Protein AF-V5G8M2-F1 (afdb_monomer_lite)

Structure (mmCIF, N/CA/C/O backbone):
data_AF-V5G8M2-F1
#
_entry.id   AF-V5G8M2-F1
#
loop_
_atom_site.group_PDB
_atom_site.id
_atom_site.type_symbol
_atom_site.label_atom_id
_atom_site.label_alt_id
_atom_site.label_comp_id
_atom_site.label_asym_id
_atom_site.label_entity_id
_atom_site.label_seq_id
_atom_site.pdbx_PDB_ins_code
_atom_site.Cartn_x
_atom_site.Cartn_y
_atom_site.Cartn_z
_atom_site.occupancy
_atom_site.B_iso_or_equiv
_atom_site.auth_seq_id
_atom_site.auth_comp_id
_atom_site.auth_asym_id
_atom_site.auth_atom_id
_atom_site.pdbx_PDB_model_num
ATOM 1 N N . PRO A 1 1 ? 54.383 -50.844 -10.927 1.00 52.34 1 PRO A N 1
ATOM 2 C CA . PRO A 1 1 ? 54.797 -49.960 -9.815 1.00 52.34 1 PRO A CA 1
ATOM 3 C C . PRO A 1 1 ? 53.653 -49.001 -9.488 1.00 52.34 1 PRO A C 1
ATOM 5 O O . PRO A 1 1 ? 53.337 -48.142 -10.302 1.00 52.34 1 PRO A O 1
ATOM 8 N N . GLU A 1 2 ? 53.017 -49.212 -8.341 1.00 45.38 2 GLU A N 1
ATOM 9 C CA . GLU A 1 2 ? 52.331 -48.160 -7.569 1.00 45.38 2 GLU A CA 1
ATOM 10 C C . GLU A 1 2 ? 53.407 -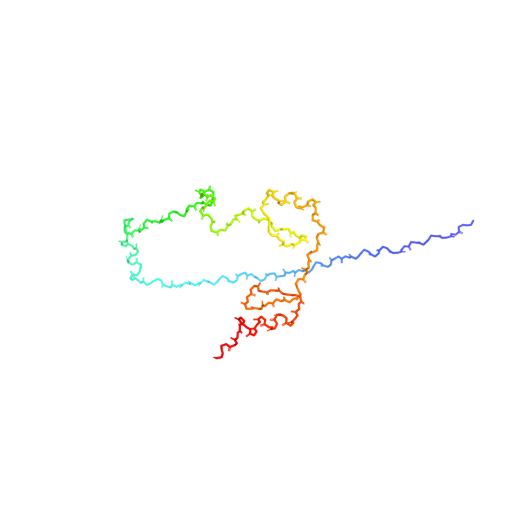47.254 -6.906 1.00 45.38 2 GLU A C 1
ATOM 12 O O . GLU A 1 2 ? 54.592 -47.597 -7.035 1.00 45.38 2 GLU A O 1
ATOM 17 N N . PRO A 1 3 ? 53.099 -46.162 -6.166 1.00 54.62 3 PRO A N 1
ATOM 18 C CA . PRO A 1 3 ? 51.809 -45.535 -5.821 1.00 54.62 3 PRO A CA 1
ATOM 19 C C . PRO A 1 3 ? 51.693 -44.135 -6.512 1.00 54.62 3 PRO A C 1
ATOM 21 O O . PRO A 1 3 ? 52.357 -43.944 -7.525 1.00 54.62 3 PRO A O 1
ATOM 24 N N . THR A 1 4 ? 50.871 -43.131 -6.158 1.00 52.47 4 THR A N 1
ATOM 25 C CA . THR A 1 4 ? 50.074 -42.794 -4.956 1.00 52.47 4 THR A CA 1
ATOM 26 C C . THR A 1 4 ? 48.675 -42.241 -5.276 1.00 52.47 4 THR A C 1
ATOM 28 O O . THR A 1 4 ? 48.333 -41.926 -6.412 1.00 52.47 4 THR A O 1
ATOM 31 N N . SER A 1 5 ? 47.868 -42.114 -4.219 1.00 52.41 5 SER A N 1
ATOM 32 C CA . SER A 1 5 ? 46.620 -41.351 -4.140 1.00 52.41 5 SER A CA 1
ATOM 33 C C . SER A 1 5 ? 46.802 -40.114 -3.252 1.00 52.41 5 SER A C 1
ATOM 35 O O . SER A 1 5 ? 47.281 -40.276 -2.131 1.00 52.41 5 SER A O 1
ATOM 37 N N . ASP A 1 6 ? 46.307 -38.947 -3.672 1.00 52.28 6 ASP A N 1
ATOM 38 C CA . ASP A 1 6 ? 46.146 -37.768 -2.805 1.00 52.28 6 ASP A CA 1
ATOM 39 C C . ASP A 1 6 ? 44.663 -37.349 -2.721 1.00 52.28 6 ASP A C 1
ATOM 41 O O . ASP A 1 6 ? 44.083 -36.906 -3.716 1.00 52.28 6 ASP A O 1
ATOM 45 N N . PRO A 1 7 ? 44.016 -37.499 -1.550 1.00 60.19 7 PRO A N 1
ATOM 46 C CA . PRO A 1 7 ? 42.755 -36.845 -1.209 1.00 60.19 7 PRO A CA 1
ATOM 47 C C . PRO A 1 7 ? 42.992 -35.540 -0.408 1.00 60.19 7 PRO A C 1
ATOM 49 O O . PRO A 1 7 ? 44.126 -35.155 -0.156 1.00 60.19 7 PRO A O 1
ATOM 52 N N . LEU A 1 8 ? 41.897 -34.925 0.071 1.00 48.31 8 LEU A N 1
ATOM 53 C CA . LEU A 1 8 ? 41.769 -33.617 0.760 1.00 48.31 8 LEU A CA 1
ATOM 54 C C . LEU A 1 8 ? 41.641 -32.395 -0.188 1.00 48.31 8 LEU A C 1
ATOM 56 O O . LEU A 1 8 ? 42.281 -32.331 -1.225 1.00 48.31 8 LEU A O 1
ATOM 60 N N . ALA A 1 9 ? 40.812 -31.378 0.095 1.00 48.62 9 ALA A N 1
ATOM 61 C CA . ALA A 1 9 ? 39.978 -31.128 1.280 1.00 48.62 9 ALA A CA 1
ATOM 62 C C . ALA A 1 9 ? 38.568 -30.611 0.918 1.00 48.62 9 ALA A C 1
ATOM 64 O O . ALA A 1 9 ? 38.417 -29.601 0.231 1.00 48.62 9 ALA A O 1
ATOM 65 N N . ASN A 1 10 ? 37.528 -31.240 1.479 1.00 50.78 10 ASN A N 1
ATOM 66 C CA . ASN A 1 10 ? 36.171 -30.687 1.496 1.00 50.78 10 ASN A CA 1
ATOM 67 C C . ASN A 1 10 ? 36.046 -29.642 2.615 1.00 50.78 10 ASN A C 1
ATOM 69 O O . ASN A 1 10 ? 35.784 -29.992 3.766 1.00 50.78 10 ASN A O 1
ATOM 73 N N . ASN A 1 11 ? 36.181 -28.356 2.284 1.00 51.16 11 ASN A N 1
ATOM 74 C CA . ASN A 1 11 ? 35.900 -27.265 3.223 1.00 51.16 11 ASN A CA 1
ATOM 75 C C . ASN A 1 11 ? 34.386 -27.009 3.337 1.00 51.16 11 ASN A C 1
ATOM 77 O O . ASN A 1 11 ? 33.844 -26.059 2.771 1.00 51.16 11 ASN A O 1
ATOM 81 N N . ALA A 1 12 ? 33.695 -27.872 4.083 1.00 47.47 12 ALA A N 1
ATOM 82 C CA . ALA A 1 12 ? 32.302 -27.665 4.464 1.00 47.47 12 ALA A CA 1
ATOM 83 C C . ALA A 1 12 ? 32.207 -26.588 5.562 1.00 47.47 12 ALA A C 1
ATOM 85 O O . ALA A 1 12 ? 32.366 -26.874 6.747 1.00 47.47 12 ALA A O 1
ATOM 86 N N . ALA A 1 13 ? 31.943 -25.341 5.166 1.00 51.59 13 ALA A N 1
ATOM 87 C CA . ALA A 1 13 ? 31.739 -24.236 6.097 1.00 51.59 13 ALA A CA 1
ATOM 88 C C . ALA A 1 13 ? 30.479 -24.462 6.956 1.00 51.59 13 ALA A C 1
ATOM 90 O O . ALA A 1 13 ? 29.347 -24.341 6.481 1.00 51.59 13 ALA A O 1
ATOM 91 N N . THR A 1 14 ? 30.670 -24.782 8.236 1.00 52.97 14 THR A N 1
ATOM 92 C CA . THR A 1 14 ? 29.588 -24.904 9.221 1.00 52.97 14 THR A CA 1
ATOM 93 C C . THR A 1 14 ? 28.971 -23.535 9.526 1.00 52.97 14 THR A C 1
ATOM 95 O O . THR A 1 14 ? 29.700 -22.646 9.967 1.00 52.97 14 THR A O 1
ATOM 98 N N . PRO A 1 15 ? 27.648 -23.337 9.369 1.00 54.38 15 PRO A N 1
ATOM 99 C CA . PRO A 1 15 ? 27.007 -22.087 9.758 1.00 54.38 15 PRO A CA 1
ATOM 100 C C . PRO A 1 15 ? 26.904 -21.988 11.285 1.00 54.38 15 PRO A C 1
ATOM 102 O O . PRO A 1 15 ? 26.231 -22.794 11.936 1.00 54.38 15 PRO A O 1
ATOM 105 N N . GLU A 1 16 ? 27.549 -20.977 11.863 1.00 52.22 16 GLU A N 1
ATOM 106 C CA . GLU A 1 16 ? 27.495 -20.714 13.299 1.00 52.22 16 GLU A CA 1
ATOM 107 C C . GLU A 1 16 ? 26.073 -20.342 13.746 1.00 52.22 16 GLU A C 1
ATOM 109 O O . GLU A 1 16 ? 25.496 -19.332 13.332 1.00 52.22 16 GLU A O 1
ATOM 114 N N . LYS A 1 17 ? 25.496 -21.149 14.646 1.00 52.38 17 LYS A N 1
ATOM 115 C CA . LYS A 1 17 ? 24.213 -20.844 15.293 1.00 52.38 17 LYS A CA 1
ATOM 116 C C . LYS A 1 17 ? 24.393 -19.734 16.328 1.00 52.38 17 LYS A C 1
ATOM 118 O O . LYS A 1 17 ? 24.551 -20.002 17.521 1.00 52.38 17 LYS A O 1
ATOM 123 N N . THR A 1 18 ? 24.296 -18.486 15.887 1.00 49.50 18 THR A N 1
ATOM 124 C CA . THR A 1 18 ? 24.156 -17.330 16.778 1.00 49.50 18 THR A CA 1
ATOM 125 C C . THR A 1 18 ? 22.862 -17.450 17.593 1.00 49.50 18 THR A C 1
ATOM 127 O O . THR A 1 18 ? 21.754 -17.281 17.088 1.00 49.50 18 THR A O 1
ATOM 130 N N . LYS A 1 19 ? 22.989 -17.765 18.890 1.00 51.53 19 LYS A N 1
ATOM 131 C CA . LYS A 1 19 ? 21.862 -17.758 19.834 1.00 51.53 19 LYS A CA 1
ATOM 132 C C . LYS A 1 19 ? 21.383 -16.321 20.049 1.00 51.53 19 LYS A C 1
ATOM 134 O O . LYS A 1 19 ? 21.952 -15.586 20.851 1.00 51.53 19 LYS A O 1
ATOM 139 N N . THR A 1 20 ? 20.314 -15.926 19.364 1.00 43.31 20 THR A N 1
ATOM 140 C CA . THR A 1 20 ? 19.621 -14.663 19.638 1.00 43.31 20 THR A CA 1
ATOM 141 C C . THR A 1 20 ? 18.845 -14.779 20.952 1.00 43.31 20 THR A C 1
ATOM 143 O O . THR A 1 20 ? 17.703 -15.231 20.978 1.00 43.31 20 THR A O 1
ATOM 146 N N . THR A 1 21 ? 19.472 -14.396 22.065 1.00 50.47 21 THR A N 1
ATOM 147 C CA . THR A 1 21 ? 18.812 -14.329 23.377 1.00 50.47 21 THR A CA 1
ATOM 148 C C . THR A 1 21 ? 17.805 -13.179 23.386 1.00 50.47 21 THR A C 1
ATOM 150 O O . THR A 1 21 ? 18.148 -12.039 23.694 1.00 50.47 21 THR A O 1
ATOM 153 N N . THR A 1 22 ? 16.554 -13.463 23.027 1.00 58.28 22 THR A N 1
ATOM 154 C CA . THR A 1 22 ? 15.468 -12.478 23.068 1.00 58.28 22 THR A CA 1
ATOM 155 C C . THR A 1 22 ? 15.166 -12.107 24.526 1.00 58.28 22 THR A C 1
ATOM 157 O O . THR A 1 22 ? 14.806 -12.996 25.302 1.00 58.28 22 THR A O 1
ATOM 160 N N . PRO A 1 23 ? 15.283 -10.831 24.943 1.00 69.44 23 PRO A N 1
ATOM 161 C CA . PRO A 1 23 ? 14.925 -10.435 26.300 1.00 69.44 23 PRO A CA 1
ATOM 162 C C . PRO A 1 23 ? 13.417 -10.609 26.517 1.00 69.44 23 PRO A C 1
ATOM 164 O O . PRO A 1 23 ? 12.609 -10.231 25.666 1.00 69.44 23 PRO A O 1
ATOM 167 N N . ALA A 1 24 ? 13.036 -11.174 27.664 1.00 71.31 24 ALA A N 1
ATOM 168 C CA . ALA A 1 24 ? 11.636 -11.414 27.999 1.00 71.31 24 ALA A CA 1
ATOM 169 C C . ALA A 1 24 ? 10.817 -10.103 27.986 1.00 71.31 24 ALA A C 1
ATOM 171 O O . ALA A 1 24 ? 11.311 -9.064 28.446 1.00 71.31 24 ALA A O 1
ATOM 172 N N . PRO A 1 25 ? 9.565 -10.121 27.487 1.00 69.19 25 PRO A N 1
ATOM 173 C CA . PRO A 1 25 ? 8.738 -8.924 27.414 1.00 69.19 25 PRO A CA 1
ATOM 174 C C . PRO A 1 25 ? 8.429 -8.404 28.822 1.00 69.19 25 PRO A C 1
ATOM 176 O O . PRO A 1 25 ? 7.746 -9.057 29.610 1.00 69.19 25 PRO A O 1
ATOM 179 N N . LYS A 1 26 ? 8.915 -7.198 29.133 1.00 69.56 26 LYS A N 1
ATOM 180 C CA . LYS A 1 26 ? 8.615 -6.507 30.392 1.00 69.56 26 LYS A CA 1
ATOM 181 C C . LYS A 1 26 ? 7.135 -6.123 30.409 1.00 69.56 26 LYS A C 1
ATOM 183 O O . LYS A 1 26 ? 6.740 -5.136 29.793 1.00 69.56 26 LYS A O 1
ATOM 188 N N . PHE A 1 27 ? 6.319 -6.910 31.105 1.00 63.44 27 PHE A N 1
ATOM 189 C CA . PHE A 1 27 ? 4.890 -6.651 31.248 1.00 63.44 27 PHE A CA 1
ATOM 190 C C . PHE A 1 27 ? 4.679 -5.443 32.173 1.00 63.44 27 PHE A C 1
ATOM 192 O O . PHE A 1 27 ? 4.725 -5.559 33.397 1.00 63.44 27 PHE A O 1
ATOM 199 N N . ILE A 1 28 ? 4.487 -4.256 31.592 1.00 66.94 28 ILE A N 1
ATOM 200 C CA . ILE A 1 28 ? 4.206 -3.039 32.361 1.00 66.94 28 ILE A CA 1
ATOM 201 C C . ILE A 1 28 ? 2.754 -3.106 32.847 1.00 66.94 28 ILE A C 1
ATOM 203 O O . ILE A 1 28 ? 1.824 -2.697 32.148 1.00 66.94 28 ILE A O 1
ATOM 207 N N . VAL A 1 29 ? 2.556 -3.626 34.059 1.00 62.12 29 VAL A N 1
ATOM 208 C CA . VAL A 1 29 ? 1.253 -3.631 34.733 1.00 62.12 29 VAL A CA 1
ATOM 209 C C . VAL A 1 29 ? 0.921 -2.207 35.184 1.00 62.12 29 VAL A C 1
ATOM 211 O O . VAL A 1 29 ? 1.204 -1.796 36.306 1.00 62.12 29 VAL A O 1
ATOM 214 N N . LEU A 1 30 ? 0.304 -1.434 34.288 1.00 59.88 30 LEU A N 1
ATOM 215 C CA . LEU A 1 30 ? -0.290 -0.129 34.586 1.00 59.88 30 LEU A CA 1
ATOM 216 C C . LEU A 1 30 ? -1.582 -0.311 35.399 1.00 59.88 30 LEU A C 1
ATOM 218 O O . LEU A 1 30 ? -2.689 -0.105 34.896 1.00 59.88 30 LEU A O 1
ATOM 222 N N . SER A 1 31 ? -1.438 -0.681 36.673 1.00 61.94 31 SER A N 1
ATOM 223 C CA . SER A 1 31 ? -2.518 -0.783 37.661 1.00 61.94 31 SER A CA 1
ATOM 224 C C . SER A 1 31 ? -3.040 0.602 38.069 1.00 61.94 31 SER A C 1
ATOM 226 O O . SER A 1 31 ? -2.916 1.052 39.208 1.00 61.94 31 SER A O 1
ATOM 228 N N . LYS A 1 32 ? -3.664 1.308 37.117 1.00 71.88 32 LYS A N 1
ATOM 229 C CA . LYS A 1 32 ? -4.397 2.545 37.398 1.00 71.88 32 LYS A CA 1
ATOM 230 C C . LYS A 1 32 ? -5.545 2.222 38.354 1.00 71.88 32 LYS A C 1
ATOM 232 O O . LYS A 1 32 ? -6.531 1.614 37.940 1.00 71.88 32 LYS A O 1
ATOM 237 N N . LYS A 1 33 ? -5.415 2.639 39.620 1.00 74.44 33 LYS A N 1
ATOM 238 C CA . LYS A 1 33 ? -6.497 2.559 40.610 1.00 74.44 33 LYS A CA 1
ATOM 239 C C . LYS A 1 33 ? -7.745 3.227 40.026 1.00 74.44 33 LYS A C 1
ATOM 241 O O . LYS A 1 33 ? -7.708 4.392 39.633 1.00 74.44 33 LYS A O 1
ATOM 246 N N . VAL A 1 34 ? -8.831 2.467 39.923 1.00 74.69 34 VAL A N 1
ATOM 247 C CA . VAL A 1 34 ? -10.144 2.987 39.528 1.00 74.69 34 VAL A CA 1
ATOM 248 C C . VAL A 1 34 ? -10.673 3.808 40.703 1.00 74.69 34 VAL A C 1
ATOM 250 O O . VAL A 1 34 ? -10.621 3.332 41.833 1.00 74.69 34 VAL A O 1
ATOM 253 N N . SER A 1 35 ? -11.146 5.035 40.464 1.00 84.50 35 SER A N 1
ATOM 254 C CA . SER A 1 35 ? -11.728 5.854 41.534 1.00 84.50 35 SER A CA 1
ATOM 255 C C . SER A 1 35 ? -12.995 5.201 42.092 1.00 84.50 35 SER A C 1
ATOM 257 O O . SER A 1 35 ? -13.754 4.569 41.353 1.00 84.50 35 SER A O 1
ATOM 259 N N . GLU A 1 36 ? -13.248 5.373 43.389 1.00 85.88 36 GLU A N 1
ATOM 260 C CA . GLU A 1 36 ? -14.422 4.791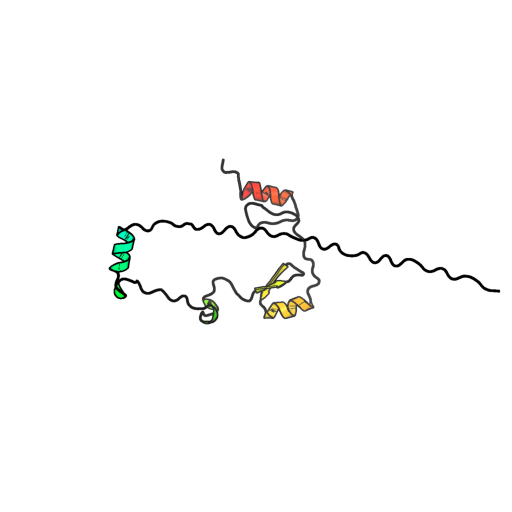 44.051 1.00 85.88 36 GLU A CA 1
ATOM 261 C C . GLU A 1 36 ? -15.734 5.244 43.405 1.00 85.88 36 GLU A C 1
ATOM 263 O O . GLU A 1 36 ? -16.637 4.439 43.212 1.00 85.88 36 GLU A O 1
ATOM 268 N N . GLU A 1 37 ? -15.820 6.509 42.990 1.00 84.50 37 GLU A N 1
ATOM 269 C CA . GLU A 1 37 ? -16.957 7.058 42.243 1.00 84.50 37 GLU A CA 1
ATOM 270 C C . GLU A 1 37 ? -17.205 6.302 40.934 1.00 84.50 37 GLU A C 1
ATOM 272 O O . GLU A 1 37 ? -18.342 5.960 40.609 1.00 84.50 37 GLU A O 1
ATOM 277 N N . ARG A 1 38 ? -16.136 5.983 40.191 1.00 83.75 38 ARG A N 1
ATOM 278 C CA . ARG A 1 38 ? -16.224 5.213 38.947 1.00 83.75 38 ARG A CA 1
ATOM 279 C C . ARG A 1 38 ? -16.614 3.759 39.212 1.00 83.75 38 ARG A C 1
ATOM 281 O O . ARG A 1 38 ? -17.315 3.177 38.389 1.00 83.75 38 ARG A O 1
ATOM 288 N N . MET A 1 39 ? -16.192 3.185 40.338 1.00 84.81 39 MET A N 1
ATOM 289 C CA . MET A 1 39 ? -16.595 1.840 40.751 1.00 84.81 39 MET A CA 1
ATOM 290 C C . MET A 1 39 ? -18.074 1.800 41.163 1.00 84.81 39 MET A C 1
ATOM 292 O O . MET A 1 39 ? -18.816 0.970 40.645 1.00 84.81 39 MET A O 1
ATOM 296 N N . LYS A 1 40 ? -18.533 2.745 41.996 1.00 89.00 40 LYS A N 1
ATOM 297 C CA . LYS A 1 40 ? -19.948 2.906 42.380 1.00 89.00 40 LYS A CA 1
ATOM 298 C C . LYS A 1 40 ? -20.840 3.079 41.147 1.00 89.00 40 LYS A C 1
ATOM 300 O O . LYS A 1 40 ? -21.817 2.355 41.003 1.00 89.00 40 LYS A O 1
ATOM 305 N N . ARG A 1 41 ? -20.447 3.956 40.215 1.00 86.12 41 ARG A N 1
ATOM 306 C CA . ARG A 1 41 ? -21.186 4.215 38.968 1.00 86.12 41 ARG A CA 1
ATOM 307 C C . ARG A 1 41 ? -21.223 3.016 38.014 1.00 86.12 41 ARG A C 1
ATOM 309 O O . ARG A 1 41 ? -22.174 2.886 37.259 1.00 86.12 41 ARG A O 1
ATOM 316 N N . PHE A 1 42 ? -20.209 2.149 38.037 1.00 85.69 42 PHE A N 1
ATOM 317 C CA . PHE A 1 42 ? -20.213 0.898 37.272 1.00 85.69 42 PHE A CA 1
ATOM 318 C C . PHE A 1 42 ? -21.132 -0.157 37.903 1.00 85.69 42 PHE A C 1
ATOM 320 O O . PHE A 1 42 ? -21.844 -0.848 37.184 1.00 85.69 42 PHE A O 1
ATOM 327 N N . LEU A 1 43 ? -21.153 -0.255 39.237 1.00 89.94 43 LEU A N 1
ATOM 328 C CA . LEU A 1 43 ? -22.041 -1.167 39.969 1.00 89.94 43 LEU A CA 1
ATOM 329 C C . LEU A 1 43 ? -23.520 -0.754 39.893 1.00 89.94 43 LEU A C 1
ATOM 331 O O . LEU A 1 43 ? -24.388 -1.611 40.022 1.00 89.94 43 LEU A O 1
ATOM 335 N N . SER A 1 44 ? -23.809 0.532 39.675 1.00 88.94 44 SER A N 1
ATOM 336 C CA . SER A 1 44 ? -25.170 1.059 39.518 1.00 88.94 44 SER A CA 1
ATOM 337 C C . SER A 1 44 ? -25.660 1.140 38.065 1.00 88.94 44 SER A C 1
ATOM 339 O O . SER A 1 44 ? -26.729 1.697 37.838 1.00 88.94 44 SER A O 1
ATOM 341 N N . MET A 1 45 ? -24.885 0.674 37.078 1.00 89.19 45 MET A N 1
ATOM 342 C CA . MET A 1 45 ? -25.301 0.690 35.670 1.00 89.19 45 MET A CA 1
ATOM 343 C C . MET A 1 45 ? -26.218 -0.490 35.345 1.00 89.19 45 MET A C 1
ATOM 345 O O . MET A 1 45 ? -25.879 -1.648 35.595 1.00 89.19 45 MET A O 1
ATOM 349 N N . THR A 1 46 ? -27.340 -0.196 34.700 1.00 89.06 46 THR A N 1
ATOM 350 C CA . THR A 1 46 ? -28.243 -1.189 34.112 1.00 89.06 46 THR A CA 1
ATOM 351 C C . THR A 1 46 ? -27.835 -1.519 32.665 1.00 89.06 46 THR A C 1
ATOM 353 O O . THR A 1 46 ? -27.056 -0.782 32.051 1.00 89.06 46 THR A O 1
ATOM 356 N N . PRO A 1 47 ? -28.358 -2.605 32.061 1.00 81.25 47 PRO A N 1
ATOM 357 C CA . PRO A 1 47 ? -28.159 -2.882 30.636 1.00 81.25 47 PRO A CA 1
ATOM 358 C C . PRO A 1 47 ? -28.692 -1.779 29.707 1.00 81.25 47 PRO A C 1
ATOM 360 O O . PRO A 1 47 ? -28.209 -1.660 28.584 1.00 81.25 47 PRO A O 1
ATOM 363 N N . GLU A 1 48 ? -29.651 -0.974 30.172 1.00 85.06 48 GLU A N 1
ATOM 364 C CA . GLU A 1 48 ? -30.265 0.133 29.427 1.00 85.06 48 GLU A CA 1
ATOM 365 C C . GLU A 1 48 ? -29.335 1.359 29.356 1.00 85.06 48 GLU A C 1
ATOM 367 O O . GLU A 1 48 ? -29.276 2.033 28.328 1.00 85.06 48 GLU A O 1
ATOM 372 N N . ASP A 1 49 ? -28.514 1.582 30.391 1.00 82.81 49 ASP A N 1
ATOM 373 C CA . ASP A 1 49 ? -27.467 2.619 30.413 1.00 82.81 49 ASP A CA 1
ATOM 374 C C . ASP A 1 49 ? -26.303 2.318 29.449 1.00 82.81 49 ASP A C 1
ATOM 376 O O . ASP A 1 49 ? -25.502 3.196 29.101 1.00 82.81 49 ASP A O 1
ATOM 380 N N . VAL A 1 50 ? -26.159 1.059 29.017 1.00 80.50 50 VAL A N 1
ATOM 381 C CA . VAL A 1 50 ? -25.127 0.650 28.061 1.00 80.50 50 VAL A CA 1
ATOM 382 C C . VAL A 1 50 ? -25.591 1.000 26.651 1.00 80.50 50 VAL A C 1
ATOM 384 O O . VAL A 1 50 ? -26.218 0.189 25.971 1.00 80.50 50 VAL A O 1
ATOM 387 N N . ALA A 1 51 ? -25.206 2.192 26.184 1.00 80.56 51 ALA A N 1
ATOM 388 C CA . ALA A 1 51 ? -25.450 2.632 24.811 1.00 80.56 51 ALA A CA 1
ATOM 389 C C . ALA A 1 51 ? -25.162 1.495 23.801 1.00 80.56 51 ALA A C 1
ATOM 391 O O . ALA A 1 51 ? -24.063 0.915 23.833 1.00 80.56 51 ALA A O 1
ATOM 392 N N . PRO A 1 52 ? -26.121 1.148 22.918 1.00 80.00 52 PRO A N 1
ATOM 393 C CA . PRO A 1 52 ? -26.024 -0.041 22.086 1.00 80.00 52 PRO A CA 1
ATOM 394 C C . PRO A 1 52 ? -24.765 0.027 21.226 1.00 80.00 52 PRO A C 1
ATOM 396 O O . PRO A 1 52 ? -24.570 0.942 20.425 1.00 80.00 52 PRO A O 1
ATOM 399 N N . LYS A 1 53 ? -23.875 -0.956 21.403 1.00 80.19 53 LYS A N 1
ATOM 400 C CA . LYS A 1 53 ? -22.629 -1.026 20.637 1.00 80.19 53 LYS A CA 1
ATOM 401 C C . LYS A 1 53 ? -22.974 -1.173 19.161 1.00 80.19 53 LYS A C 1
ATOM 403 O O . LYS A 1 53 ? -23.389 -2.252 18.738 1.00 80.19 53 LYS A O 1
ATOM 408 N N . ASN A 1 54 ? -22.729 -0.118 18.383 1.00 81.12 54 ASN A N 1
ATOM 409 C CA . ASN A 1 54 ? -22.771 -0.161 16.924 1.00 81.12 54 ASN A CA 1
ATOM 410 C C . ASN A 1 54 ? -21.926 -1.345 16.437 1.00 81.12 54 ASN A C 1
ATOM 412 O O . ASN A 1 54 ? -20.691 -1.307 16.490 1.00 81.12 54 ASN A O 1
ATOM 416 N N . LYS A 1 55 ? -22.598 -2.418 16.000 1.00 81.19 55 LYS A N 1
ATOM 417 C CA . LYS A 1 55 ? -21.940 -3.603 15.451 1.00 81.19 55 LYS A CA 1
ATOM 418 C C . LYS A 1 55 ? -21.186 -3.151 14.206 1.00 81.19 55 LYS A C 1
ATOM 420 O O . LYS A 1 55 ? -21.789 -2.698 13.236 1.00 81.19 55 LYS A O 1
ATOM 425 N N . LYS A 1 56 ? -19.856 -3.230 14.245 1.00 81.69 56 LYS A N 1
ATOM 426 C CA . LYS A 1 56 ? -19.032 -2.981 13.062 1.00 81.69 56 LYS A CA 1
ATOM 427 C C . LYS A 1 56 ? -19.370 -4.078 12.055 1.00 81.69 56 LYS A C 1
ATOM 429 O O . LYS A 1 56 ? -19.083 -5.235 12.351 1.00 81.69 56 LYS A O 1
ATOM 434 N N . LYS A 1 57 ? -19.966 -3.720 10.910 1.00 84.00 57 LYS A N 1
ATOM 435 C CA . LYS A 1 57 ? -20.142 -4.649 9.784 1.00 84.00 57 LYS A CA 1
ATOM 436 C C . LYS A 1 57 ? -18.796 -5.306 9.473 1.00 84.00 57 LYS A C 1
ATOM 438 O O . LYS A 1 57 ? -17.765 -4.619 9.441 1.00 84.00 57 LYS A O 1
ATOM 443 N N . TYR A 1 58 ? -18.787 -6.613 9.252 1.00 81.62 58 TYR A N 1
ATOM 444 C CA . TYR A 1 58 ? -17.589 -7.291 8.778 1.00 81.62 58 TYR A CA 1
ATOM 445 C C . TYR A 1 58 ? -17.302 -6.864 7.334 1.00 81.62 58 TYR A C 1
ATOM 447 O O . TYR A 1 58 ? -18.206 -6.542 6.567 1.00 81.62 58 TYR A O 1
ATOM 455 N N . LYS A 1 59 ? -16.027 -6.863 6.925 1.00 75.75 59 LYS A N 1
ATOM 456 C CA . LYS A 1 59 ? -15.645 -6.418 5.569 1.00 75.75 59 LYS A CA 1
ATOM 457 C C . LYS A 1 59 ? -16.285 -7.254 4.452 1.00 75.75 59 LYS A C 1
ATOM 459 O O . LYS A 1 59 ? -16.448 -6.746 3.355 1.00 75.75 59 LYS A O 1
ATOM 464 N N . CYS A 1 60 ? -16.641 -8.508 4.723 1.00 77.00 60 CYS A N 1
ATOM 465 C CA . CYS A 1 60 ? -17.367 -9.380 3.797 1.00 77.00 60 CYS A CA 1
ATOM 466 C C . CYS A 1 60 ? -18.865 -9.043 3.661 1.00 77.00 60 CYS A C 1
ATOM 468 O O . CYS A 1 60 ? -19.487 -9.491 2.707 1.00 77.00 60 CYS A O 1
ATOM 470 N N . GLU A 1 61 ? -19.436 -8.262 4.583 1.00 82.00 61 GLU A N 1
ATOM 471 C CA . GLU A 1 61 ? -20.851 -7.849 4.596 1.00 82.00 61 GLU A CA 1
ATOM 472 C C . GLU A 1 61 ? -21.063 -6.452 3.983 1.00 82.00 61 GLU A C 1
ATOM 474 O O . GLU A 1 61 ? -22.194 -5.985 3.853 1.00 82.00 61 GLU A O 1
ATOM 479 N N . MET A 1 62 ? -19.977 -5.745 3.655 1.00 80.44 62 MET A N 1
ATOM 480 C CA . MET A 1 62 ? -20.020 -4.423 3.034 1.00 80.44 62 MET A CA 1
ATOM 481 C C . MET A 1 62 ? -19.990 -4.553 1.512 1.00 80.44 62 MET A C 1
ATOM 483 O O . MET A 1 62 ? -19.171 -5.292 0.964 1.00 80.44 62 MET A O 1
ATOM 487 N N . ALA A 1 63 ? -20.843 -3.797 0.819 1.00 79.06 63 ALA A N 1
ATOM 488 C CA . ALA A 1 63 ? -20.813 -3.741 -0.637 1.00 79.06 63 ALA A CA 1
ATOM 489 C C . ALA A 1 63 ? -19.483 -3.146 -1.134 1.00 79.06 63 ALA A C 1
ATOM 491 O O . ALA A 1 63 ? -18.938 -2.224 -0.526 1.00 79.06 63 ALA A O 1
ATOM 492 N N . LEU A 1 64 ? -18.977 -3.631 -2.275 1.00 71.31 64 LEU A N 1
ATOM 493 C CA . LEU A 1 64 ? -17.719 -3.161 -2.879 1.00 71.31 64 LEU A CA 1
ATOM 494 C C . LEU A 1 64 ? -17.695 -1.637 -3.115 1.00 71.31 64 LEU A C 1
ATOM 496 O O . LEU A 1 64 ? -16.644 -1.014 -2.986 1.00 71.31 64 LEU A O 1
ATOM 500 N N . SER A 1 65 ? -18.854 -1.033 -3.385 1.00 73.56 65 SER A N 1
ATOM 501 C CA . SER A 1 65 ? -19.053 0.413 -3.546 1.00 73.56 65 SER A CA 1
ATOM 502 C C . SER A 1 65 ? -18.891 1.232 -2.255 1.00 73.56 65 SER A C 1
ATOM 504 O O . SER A 1 65 ? -18.601 2.423 -2.332 1.00 73.56 65 SER A O 1
ATOM 506 N N . GLU A 1 66 ? -19.031 0.629 -1.068 1.00 79.25 66 GLU A N 1
ATOM 507 C CA . GLU A 1 66 ? -18.841 1.312 0.226 1.00 79.25 66 GLU A CA 1
ATOM 508 C C . GLU A 1 66 ? -17.347 1.467 0.598 1.00 79.25 66 GLU A C 1
ATOM 510 O O . GLU A 1 66 ? -16.992 2.195 1.534 1.00 79.25 66 GLU A O 1
ATOM 515 N N . PHE A 1 67 ? -16.435 0.805 -0.125 1.00 73.19 67 PHE A N 1
ATOM 516 C CA . PHE A 1 67 ? -15.002 0.860 0.157 1.00 73.19 67 PHE A CA 1
ATOM 517 C C . PHE A 1 67 ? -14.343 2.119 -0.421 1.00 73.19 67 PHE A C 1
ATOM 519 O O . PHE A 1 67 ? -14.047 2.207 -1.608 1.00 73.19 67 PHE A O 1
ATOM 526 N N . LYS A 1 68 ? -13.946 3.046 0.463 1.00 70.75 68 LYS A N 1
ATOM 527 C CA . LYS A 1 68 ? -13.152 4.255 0.133 1.00 70.75 68 LYS A CA 1
ATOM 528 C C . LYS A 1 68 ? -11.802 3.996 -0.570 1.00 70.75 68 LYS A C 1
ATOM 530 O O . LYS A 1 68 ? -11.119 4.951 -0.930 1.00 70.75 68 LYS A O 1
ATOM 535 N N . LYS A 1 69 ? -11.363 2.739 -0.693 1.00 63.53 69 LYS A N 1
ATOM 536 C CA . LYS A 1 69 ? -10.155 2.316 -1.419 1.00 63.53 69 LYS A CA 1
ATOM 537 C C . LYS A 1 69 ? -10.444 0.977 -2.113 1.00 63.53 69 LYS A C 1
ATOM 539 O O . LYS A 1 69 ? -10.871 0.061 -1.408 1.00 63.53 69 LYS A O 1
ATOM 544 N N . PRO A 1 70 ? -10.187 0.825 -3.426 1.00 63.53 70 PRO A N 1
ATOM 545 C CA . PRO A 1 70 ? -10.435 -0.428 -4.136 1.00 63.53 70 PRO A CA 1
ATOM 546 C C . PRO A 1 70 ? -9.539 -1.547 -3.587 1.00 63.53 70 PRO A C 1
ATOM 548 O O . PRO A 1 70 ? -8.309 -1.446 -3.597 1.00 63.53 70 PRO A O 1
ATOM 551 N N . VAL A 1 71 ? -10.173 -2.610 -3.087 1.00 64.62 71 VAL A N 1
ATOM 552 C CA . VAL A 1 71 ? -9.508 -3.707 -2.361 1.00 64.62 71 VAL A CA 1
ATOM 553 C C . VAL A 1 71 ? -8.678 -4.600 -3.294 1.00 64.62 71 VAL A C 1
ATOM 555 O O . VAL A 1 71 ? -7.627 -5.090 -2.890 1.00 64.62 71 VAL A O 1
ATOM 558 N N . ASP A 1 72 ? -9.088 -4.752 -4.556 1.00 67.06 72 ASP A N 1
ATOM 559 C CA . ASP A 1 72 ? -8.477 -5.662 -5.539 1.00 67.06 72 ASP A CA 1
ATOM 560 C C . ASP A 1 72 ? -7.363 -5.029 -6.402 1.00 67.06 72 ASP A C 1
ATOM 562 O O . ASP A 1 72 ? -7.154 -5.417 -7.557 1.00 67.06 72 ASP A O 1
ATOM 566 N N . THR A 1 73 ? -6.607 -4.074 -5.847 1.00 80.25 73 THR A N 1
ATOM 567 C CA . THR A 1 73 ? -5.423 -3.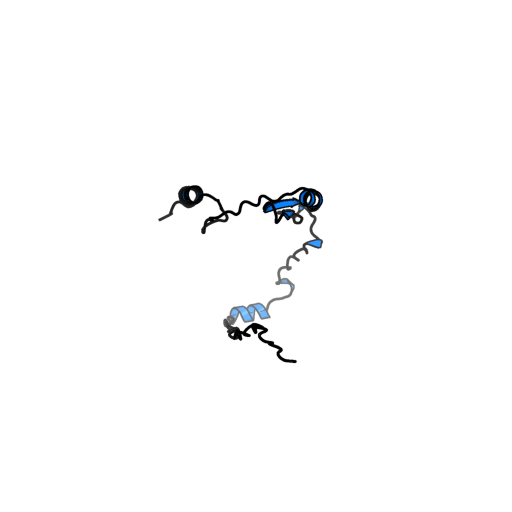509 -6.519 1.00 80.25 73 THR A CA 1
ATOM 568 C C . THR A 1 73 ? -4.145 -4.280 -6.164 1.00 80.25 73 THR A C 1
ATOM 570 O O . THR A 1 73 ? -3.629 -4.226 -5.048 1.00 80.25 73 THR A O 1
ATOM 573 N N . ILE A 1 74 ? -3.599 -5.007 -7.142 1.00 87.50 74 ILE A N 1
ATOM 574 C CA . ILE A 1 74 ? -2.351 -5.771 -7.032 1.00 87.50 74 ILE A CA 1
ATOM 575 C C . ILE A 1 74 ? -1.199 -4.922 -7.576 1.00 87.50 74 ILE A C 1
ATOM 577 O O . ILE A 1 74 ? -1.243 -4.443 -8.711 1.00 87.50 74 ILE A O 1
ATOM 581 N N . ARG A 1 75 ? -0.134 -4.750 -6.784 1.00 87.50 75 ARG A N 1
ATOM 582 C CA . ARG A 1 75 ? 1.079 -4.057 -7.236 1.00 87.50 75 ARG A CA 1
ATOM 583 C C . ARG A 1 75 ? 1.963 -5.004 -8.041 1.00 87.50 75 ARG A C 1
ATOM 585 O O . ARG A 1 75 ? 2.426 -6.013 -7.515 1.00 87.50 75 ARG A O 1
ATOM 592 N N . CYS A 1 76 ? 2.275 -4.641 -9.279 1.00 89.12 76 CYS A N 1
ATOM 593 C CA . CYS A 1 76 ? 3.272 -5.355 -10.062 1.00 89.12 76 CYS A CA 1
ATOM 594 C C . CYS A 1 76 ? 4.673 -5.156 -9.466 1.00 89.12 76 CYS A C 1
ATOM 596 O O . CYS A 1 76 ? 5.142 -4.028 -9.304 1.00 89.12 76 CYS A O 1
ATOM 598 N N . VAL A 1 77 ? 5.365 -6.257 -9.162 1.00 86.12 77 VAL A N 1
ATOM 599 C CA . VAL A 1 77 ? 6.732 -6.229 -8.608 1.00 86.12 77 VAL A CA 1
ATOM 600 C C . VAL A 1 77 ? 7.726 -5.645 -9.619 1.00 86.12 77 VAL A C 1
ATOM 602 O O . VAL A 1 77 ? 8.652 -4.936 -9.225 1.00 86.12 77 VAL A O 1
ATOM 605 N N . GLN A 1 78 ? 7.495 -5.895 -10.911 1.00 86.81 78 GLN A N 1
ATOM 606 C CA . GLN A 1 78 ? 8.395 -5.552 -12.011 1.00 86.81 78 GLN A CA 1
ATOM 607 C C . GLN A 1 78 ? 8.323 -4.099 -12.500 1.00 86.81 78 GLN A C 1
ATOM 609 O O . GLN A 1 78 ? 9.318 -3.612 -13.019 1.00 86.81 78 GLN A O 1
ATOM 614 N N . CYS A 1 79 ? 7.199 -3.392 -12.348 1.00 85.81 79 CYS A N 1
ATOM 615 C CA . CYS A 1 79 ? 7.085 -1.970 -12.727 1.00 85.81 79 CYS A CA 1
ATOM 616 C C . CYS A 1 79 ? 6.610 -1.062 -11.579 1.00 85.81 79 CYS A C 1
ATOM 618 O O . CYS A 1 79 ? 6.646 0.156 -11.697 1.00 85.81 79 CYS A O 1
ATOM 620 N N . GLY A 1 80 ? 6.164 -1.629 -10.453 1.00 81.94 80 GLY A N 1
ATOM 621 C CA . GLY A 1 80 ? 5.676 -0.883 -9.291 1.00 81.94 80 GLY A CA 1
ATOM 622 C C . GLY A 1 80 ? 4.246 -0.338 -9.403 1.00 81.94 80 GLY A C 1
ATOM 623 O O . GLY A 1 80 ? 3.726 0.124 -8.387 1.00 81.94 80 GLY A O 1
ATOM 624 N N . VAL A 1 81 ? 3.605 -0.413 -10.574 1.00 84.19 81 VAL A N 1
ATOM 625 C CA . VAL A 1 81 ? 2.239 0.085 -10.829 1.00 84.19 81 VAL A CA 1
ATOM 626 C C . VAL A 1 81 ? 1.182 -0.823 -10.177 1.00 84.19 81 VAL A C 1
ATOM 628 O O . VAL A 1 81 ? 1.385 -2.031 -10.037 1.00 84.19 81 VAL A O 1
ATOM 631 N N . LEU A 1 82 ? 0.068 -0.228 -9.741 1.00 86.56 82 LEU A N 1
ATOM 632 C CA . LEU A 1 82 ? -1.105 -0.920 -9.200 1.00 86.56 82 LEU A CA 1
ATOM 633 C C . LEU A 1 82 ? -2.094 -1.238 -10.329 1.00 86.56 82 LEU A C 1
ATOM 635 O O . LEU A 1 82 ? -2.442 -0.349 -11.100 1.00 86.56 82 LEU A O 1
ATOM 639 N N . TYR A 1 83 ? -2.568 -2.481 -10.392 1.00 86.81 83 TYR A N 1
ATOM 640 C CA . TYR A 1 83 ? -3.547 -2.95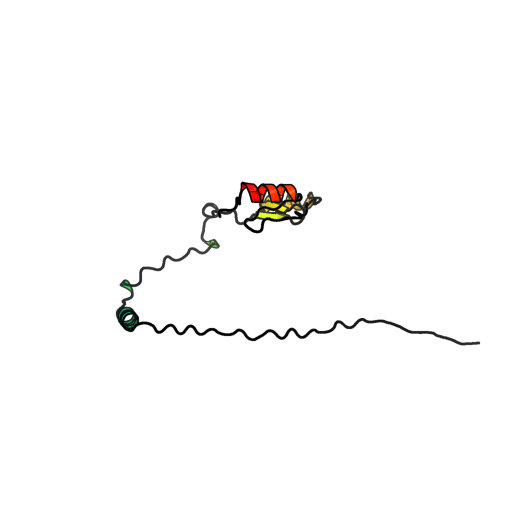1 -11.375 1.00 86.81 83 TYR A CA 1
ATOM 641 C C . TYR A 1 83 ? -4.699 -3.671 -10.686 1.00 86.81 83 TYR A C 1
ATOM 643 O O . TYR A 1 83 ? -4.486 -4.387 -9.709 1.00 86.81 83 TYR A O 1
ATOM 651 N N . GLU A 1 84 ? -5.906 -3.565 -11.234 1.00 86.38 84 GLU A N 1
ATOM 652 C CA . GLU A 1 84 ? -7.000 -4.462 -10.858 1.00 86.38 84 GLU A CA 1
ATOM 653 C C . GLU A 1 84 ? -6.647 -5.918 -11.180 1.00 86.38 84 GLU A C 1
ATOM 655 O O . GLU A 1 84 ? -5.981 -6.204 -12.181 1.00 86.38 84 GLU A O 1
ATOM 660 N N . ARG A 1 85 ? -7.119 -6.861 -10.359 1.00 85.12 85 ARG A N 1
ATOM 661 C CA . ARG A 1 85 ? -6.786 -8.294 -10.466 1.00 85.12 85 ARG A CA 1
ATOM 662 C C . ARG A 1 85 ? -6.990 -8.898 -11.869 1.00 85.12 85 ARG A C 1
ATOM 664 O O . ARG A 1 85 ? -6.204 -9.764 -12.259 1.00 85.12 85 ARG A O 1
ATOM 671 N N . GLY A 1 86 ? -8.001 -8.460 -12.624 1.00 86.00 86 GLY A N 1
ATOM 672 C CA . GLY A 1 86 ? -8.227 -8.896 -14.010 1.00 86.00 86 GLY A CA 1
ATOM 673 C C . GLY A 1 86 ? -7.126 -8.413 -14.960 1.00 86.00 86 GLY A C 1
ATOM 674 O O . GLY A 1 86 ? -6.459 -9.222 -15.608 1.00 86.00 86 GLY A O 1
ATOM 675 N N . ILE A 1 87 ? -6.871 -7.102 -14.963 1.00 89.31 87 ILE A N 1
ATOM 676 C CA . ILE A 1 87 ? -5.846 -6.440 -15.788 1.00 89.31 87 ILE A CA 1
ATOM 677 C C . ILE A 1 87 ? -4.442 -6.945 -15.422 1.00 89.31 87 ILE A C 1
ATOM 679 O O . ILE A 1 87 ? -3.618 -7.197 -16.304 1.00 89.31 87 ILE A O 1
ATOM 683 N N . TYR A 1 88 ? -4.180 -7.176 -14.132 1.00 91.69 88 TYR A N 1
ATOM 684 C CA . TYR A 1 88 ? -2.904 -7.687 -13.630 1.00 91.69 88 TYR A CA 1
ATOM 685 C C . TYR A 1 88 ? -2.484 -9.007 -14.297 1.00 91.69 88 TYR A C 1
ATOM 687 O O . TYR A 1 88 ? -1.314 -9.171 -14.641 1.00 91.69 88 TYR A O 1
ATOM 695 N N . ARG A 1 89 ? -3.426 -9.933 -14.537 1.00 89.38 89 ARG A N 1
ATOM 696 C CA . ARG A 1 89 ? -3.138 -11.229 -15.188 1.00 89.38 89 ARG A CA 1
ATOM 697 C C . ARG A 1 89 ? -2.681 -11.084 -16.640 1.00 89.38 89 ARG A C 1
ATOM 699 O O . ARG A 1 89 ? -1.883 -11.898 -17.097 1.00 89.38 89 ARG A O 1
ATOM 706 N N . ALA A 1 90 ? -3.181 -10.079 -17.359 1.00 93.00 90 ALA A N 1
ATOM 707 C CA . ALA A 1 90 ? -2.714 -9.758 -18.705 1.00 93.00 90 ALA A CA 1
ATOM 708 C C . ALA A 1 90 ? -1.362 -9.031 -18.643 1.00 93.00 90 ALA A C 1
ATOM 710 O O . ALA A 1 90 ? -0.398 -9.465 -19.272 1.00 93.00 90 ALA A O 1
ATOM 711 N N . HIS A 1 91 ? -1.263 -7.992 -17.806 1.00 92.19 91 HIS A N 1
ATOM 712 C CA . HIS A 1 91 ? -0.045 -7.205 -17.613 1.00 92.19 91 HIS A CA 1
ATOM 713 C C . HIS A 1 91 ? 1.170 -8.067 -17.236 1.00 92.19 91 HIS A C 1
ATOM 715 O O . HIS A 1 91 ? 2.239 -7.905 -17.821 1.00 92.19 91 HIS A O 1
ATOM 721 N N . ALA A 1 92 ? 1.013 -9.020 -16.313 1.00 89.56 92 ALA A N 1
ATOM 722 C CA . ALA A 1 92 ? 2.100 -9.876 -15.837 1.00 89.56 92 ALA A CA 1
ATOM 723 C C . ALA A 1 92 ? 2.741 -10.755 -16.933 1.00 89.56 92 ALA A C 1
ATOM 725 O O . ALA A 1 92 ? 3.865 -11.209 -16.747 1.00 89.56 92 ALA A O 1
ATOM 726 N N . LYS A 1 93 ? 2.062 -10.978 -18.071 1.00 92.25 93 LYS A N 1
ATOM 727 C CA . LYS A 1 93 ? 2.608 -11.722 -19.222 1.00 92.25 93 LYS A CA 1
ATOM 728 C C . LYS A 1 93 ? 3.462 -10.860 -20.157 1.00 92.25 93 LYS A C 1
ATOM 730 O O . LYS A 1 93 ? 4.312 -11.395 -20.858 1.00 92.25 93 LYS A O 1
ATOM 735 N N . VAL A 1 94 ? 3.202 -9.551 -20.207 1.00 92.31 94 VAL A N 1
ATOM 736 C CA . VAL A 1 94 ? 3.829 -8.611 -21.160 1.00 92.31 94 VAL A CA 1
ATOM 737 C C . VAL A 1 94 ? 4.776 -7.610 -20.497 1.00 92.31 94 VAL A C 1
ATOM 739 O O . VAL A 1 94 ? 5.573 -6.969 -21.181 1.00 92.31 94 VAL A O 1
ATOM 742 N N . CYS A 1 95 ? 4.713 -7.461 -19.173 1.00 89.62 95 CYS A N 1
ATOM 743 C CA . CYS A 1 95 ? 5.630 -6.611 -18.432 1.00 89.62 95 CYS A CA 1
ATOM 744 C C . CYS A 1 95 ? 7.058 -7.164 -18.530 1.00 89.62 95 CYS A C 1
ATOM 746 O O . CYS A 1 95 ? 7.319 -8.295 -18.133 1.00 89.62 95 CYS A O 1
ATOM 748 N N . LYS A 1 96 ? 7.972 -6.343 -19.061 1.00 84.69 96 LYS A N 1
ATOM 749 C CA . LYS A 1 96 ? 9.424 -6.605 -19.098 1.00 84.69 96 LYS A CA 1
ATOM 750 C C . LYS A 1 96 ? 10.193 -5.888 -17.978 1.00 84.69 96 LYS A C 1
ATOM 752 O O . LYS A 1 96 ? 11.404 -6.015 -17.886 1.00 84.69 96 LYS A O 1
ATOM 757 N N . GLY A 1 97 ? 9.482 -5.129 -17.143 1.00 74.44 97 GLY A N 1
ATOM 758 C CA . GLY A 1 97 ? 9.948 -4.724 -15.823 1.00 74.44 97 GLY A CA 1
ATOM 759 C C . GLY A 1 97 ? 11.099 -3.726 -15.718 1.00 74.44 97 GLY A C 1
ATOM 760 O O . GLY A 1 97 ? 12.093 -4.020 -15.064 1.00 74.44 97 GLY A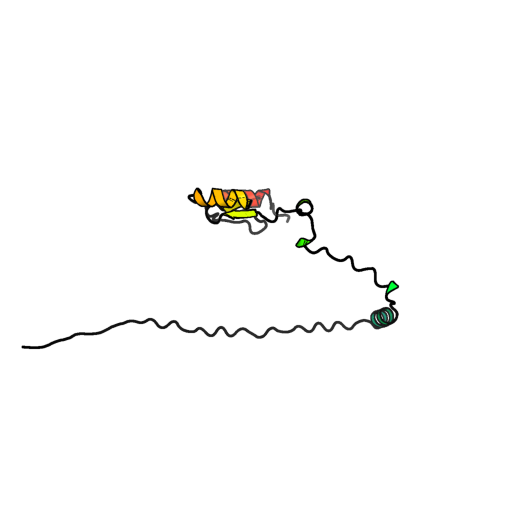 O 1
ATOM 761 N N . ASN A 1 98 ? 10.917 -2.495 -16.203 1.00 69.56 98 ASN A N 1
ATOM 762 C CA . ASN A 1 98 ? 11.765 -1.369 -15.793 1.00 69.56 98 ASN A CA 1
ATOM 763 C C . ASN A 1 98 ? 11.229 -0.718 -14.506 1.00 69.56 98 ASN A C 1
ATOM 765 O O . ASN A 1 98 ? 10.786 0.433 -14.517 1.00 69.56 98 ASN A O 1
ATOM 769 N N . LYS A 1 99 ? 11.272 -1.432 -13.369 1.00 67.50 99 LYS A N 1
ATOM 770 C CA . LYS A 1 99 ? 11.127 -0.783 -12.055 1.00 67.50 99 LYS A CA 1
ATOM 771 C C . LYS A 1 99 ? 12.389 0.016 -11.784 1.00 67.50 99 LYS A C 1
ATOM 773 O O . LYS A 1 99 ? 13.337 -0.465 -11.160 1.00 67.50 99 LYS A O 1
ATOM 778 N N . VAL A 1 100 ? 12.360 1.260 -12.237 1.00 66.94 100 VAL A N 1
ATOM 779 C CA . VAL A 1 100 ? 13.306 2.277 -11.806 1.00 66.94 100 VAL A CA 1
ATOM 780 C C . VAL A 1 100 ? 13.264 2.275 -10.257 1.00 66.94 100 VAL A C 1
ATOM 782 O O . VAL A 1 100 ? 12.191 2.248 -9.645 1.00 66.94 100 VAL A O 1
ATOM 785 N N . ARG A 1 101 ? 14.423 2.119 -9.603 1.00 68.88 101 ARG A N 1
ATOM 786 C CA . ARG A 1 101 ? 14.538 2.066 -8.131 1.00 68.88 101 ARG A CA 1
ATOM 787 C C . ARG A 1 101 ? 14.786 3.468 -7.585 1.00 68.88 101 ARG A C 1
ATOM 789 O O . ARG A 1 101 ? 15.920 3.935 -7.671 1.00 68.88 101 ARG A O 1
ATOM 796 N N . ALA A 1 102 ? 13.750 4.133 -7.068 1.00 72.00 102 ALA A N 1
ATOM 797 C CA . ALA A 1 102 ? 13.904 5.450 -6.448 1.00 72.00 102 ALA A CA 1
ATOM 798 C C . ALA A 1 102 ? 15.024 5.387 -5.399 1.00 72.00 102 ALA A C 1
ATOM 800 O O . A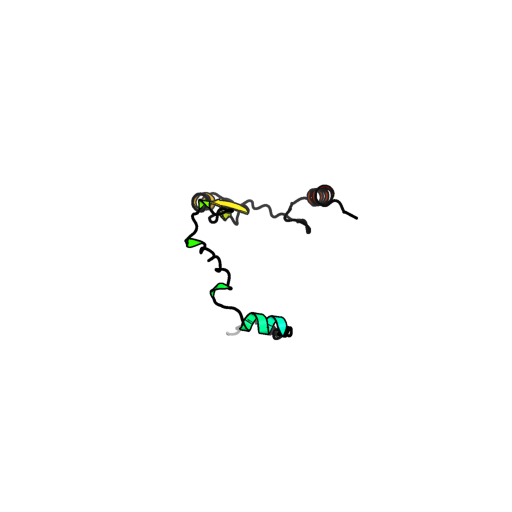LA A 1 102 ? 15.023 4.506 -4.535 1.00 72.00 102 ALA A O 1
ATOM 801 N N . LYS A 1 103 ? 16.023 6.261 -5.546 1.00 80.94 103 LYS A N 1
ATOM 802 C CA . LYS A 1 103 ? 17.273 6.203 -4.775 1.00 80.94 103 LYS A CA 1
ATOM 803 C C . LYS A 1 103 ? 17.182 7.024 -3.493 1.00 80.94 103 LYS A C 1
ATOM 805 O O . LYS A 1 103 ? 17.881 6.721 -2.529 1.00 80.94 103 LYS A O 1
ATOM 810 N N . PHE A 1 104 ? 16.311 8.030 -3.477 1.00 90.50 104 PHE A N 1
ATOM 811 C CA . PHE A 1 104 ? 16.150 8.957 -2.368 1.00 90.50 104 PHE A CA 1
ATOM 812 C C . PHE A 1 104 ? 14.663 9.118 -2.020 1.00 90.50 104 PHE A C 1
ATOM 814 O O . PHE A 1 104 ? 13.795 9.081 -2.892 1.00 90.50 104 PHE A O 1
ATOM 821 N N . GLY A 1 105 ? 14.363 9.284 -0.734 1.00 91.06 105 GLY A N 1
ATOM 822 C CA . GLY A 1 105 ? 13.004 9.454 -0.222 1.00 91.06 105 GLY A CA 1
ATOM 823 C C . GLY A 1 105 ? 12.942 10.555 0.825 1.00 91.06 105 GLY A C 1
ATOM 824 O O . GLY A 1 105 ? 13.910 10.780 1.552 1.00 91.06 105 GLY A O 1
ATOM 825 N N . CYS A 1 106 ? 11.810 11.249 0.897 1.00 92.19 106 CYS A N 1
ATOM 826 C CA . CYS A 1 106 ? 11.570 12.237 1.935 1.00 92.19 106 CYS A CA 1
ATOM 827 C C . CYS A 1 106 ? 11.351 11.538 3.285 1.00 92.19 106 CYS A C 1
ATOM 829 O O . CYS A 1 106 ? 10.687 10.508 3.366 1.00 92.19 106 CYS A O 1
ATOM 831 N N . THR A 1 107 ? 11.893 12.108 4.359 1.00 90.00 107 THR A N 1
ATOM 832 C CA . THR A 1 107 ? 11.676 11.619 5.731 1.00 90.00 107 THR A CA 1
ATOM 833 C C . THR A 1 107 ? 10.369 12.125 6.348 1.00 90.00 107 THR A C 1
ATOM 835 O O . THR A 1 107 ? 9.931 11.588 7.361 1.00 90.00 107 THR A O 1
ATOM 838 N N . ILE A 1 108 ? 9.744 13.147 5.750 1.00 89.94 108 ILE A N 1
ATOM 839 C CA . ILE A 1 108 ? 8.564 13.849 6.286 1.00 89.94 108 ILE A CA 1
ATOM 840 C C . ILE A 1 108 ? 7.267 13.369 5.612 1.00 89.94 108 ILE A C 1
ATOM 842 O O . ILE A 1 108 ? 6.214 13.330 6.245 1.00 89.94 108 ILE A O 1
ATOM 846 N N . CYS A 1 109 ? 7.323 12.963 4.340 1.00 90.75 109 CYS A N 1
ATOM 847 C CA . CYS A 1 109 ? 6.183 12.402 3.612 1.00 90.75 109 CYS A CA 1
ATOM 848 C C . CYS A 1 109 ? 6.604 11.263 2.672 1.00 90.75 109 CYS A C 1
ATOM 850 O O . CYS A 1 109 ? 7.784 10.985 2.492 1.00 90.75 109 CYS A O 1
ATOM 852 N N . SER A 1 110 ? 5.636 10.614 2.025 1.00 89.44 110 SER A N 1
ATOM 853 C CA . SER A 1 110 ? 5.856 9.465 1.135 1.00 89.44 110 SER A CA 1
ATOM 854 C C . SER A 1 110 ? 6.392 9.814 -0.267 1.00 89.44 110 SER A C 1
ATOM 856 O O . SER A 1 110 ? 6.168 9.046 -1.203 1.00 89.44 110 SER A O 1
ATOM 858 N N . PHE A 1 111 ? 7.040 10.968 -0.448 1.00 89.62 111 PHE A N 1
ATOM 859 C CA . PHE A 1 111 ? 7.644 11.371 -1.723 1.00 89.62 111 PHE A CA 1
ATOM 860 C C . PHE A 1 111 ? 8.999 10.676 -1.940 1.00 89.62 111 PHE A C 1
ATOM 862 O O . PHE A 1 111 ? 9.799 10.568 -1.009 1.00 89.62 111 PHE A O 1
ATOM 869 N N . THR A 1 112 ? 9.275 10.216 -3.164 1.00 89.31 112 THR A N 1
ATOM 870 C CA . THR A 1 112 ? 10.510 9.494 -3.520 1.00 89.31 112 THR A CA 1
ATOM 871 C C . THR A 1 112 ? 10.949 9.808 -4.945 1.00 89.31 112 THR A C 1
ATOM 873 O O . THR A 1 112 ? 10.106 9.772 -5.840 1.00 89.31 112 THR A O 1
ATOM 876 N N . ASP A 1 113 ? 12.252 9.996 -5.165 1.00 89.31 113 ASP A N 1
ATOM 877 C CA . ASP A 1 113 ? 12.830 10.347 -6.469 1.00 89.31 113 ASP A CA 1
ATOM 878 C C . ASP A 1 113 ? 14.173 9.621 -6.745 1.00 89.31 113 ASP A C 1
ATOM 880 O O . ASP A 1 113 ? 14.751 8.934 -5.892 1.00 89.31 113 ASP A O 1
ATOM 884 N N . TYR A 1 114 ? 14.675 9.753 -7.970 1.00 86.06 114 TYR A N 1
ATOM 885 C CA . TYR A 1 114 ? 16.004 9.336 -8.434 1.00 86.06 114 TYR A CA 1
ATOM 886 C C . TYR A 1 114 ? 17.044 10.425 -8.217 1.00 86.06 114 TYR A C 1
ATOM 888 O O . TYR A 1 114 ? 18.204 10.128 -7.925 1.00 86.06 114 TYR A O 1
ATOM 896 N N . SER A 1 115 ? 16.627 11.677 -8.384 1.00 88.19 115 SER A N 1
ATOM 897 C CA . SER A 1 115 ? 17.470 12.853 -8.296 1.00 88.19 115 SER A CA 1
ATOM 898 C C . SER A 1 115 ? 17.459 13.398 -6.875 1.00 88.19 115 SER A C 1
ATOM 900 O O . SER A 1 115 ? 16.418 13.745 -6.319 1.00 88.19 115 SER A O 1
ATOM 902 N N . PHE A 1 116 ? 18.649 13.536 -6.290 1.00 91.25 116 PHE A N 1
ATOM 903 C CA . PHE A 1 116 ? 18.802 14.213 -5.005 1.00 91.25 116 PHE A CA 1
ATOM 904 C C . PHE A 1 116 ? 18.342 15.682 -5.080 1.00 91.25 116 PHE A C 1
ATOM 906 O O . PHE A 1 116 ? 17.766 16.188 -4.122 1.00 91.25 116 PHE A O 1
ATOM 913 N N . LYS A 1 117 ? 18.526 16.342 -6.236 1.00 93.00 117 LYS A N 1
ATOM 914 C CA . LYS A 1 117 ? 18.108 17.738 -6.453 1.00 93.00 117 LYS A CA 1
ATOM 915 C C . LYS A 1 117 ? 16.586 17.899 -6.404 1.00 93.00 117 LYS A C 1
ATOM 917 O O . LYS A 1 117 ? 16.107 18.850 -5.797 1.00 93.00 117 LYS A O 1
ATOM 922 N N . GLU A 1 118 ? 15.842 16.956 -6.984 1.00 92.69 118 GLU A N 1
ATOM 923 C CA . GLU A 1 118 ? 14.372 16.967 -6.947 1.00 92.69 118 GLU A CA 1
ATOM 924 C C . GLU A 1 118 ? 13.853 16.703 -5.532 1.00 92.69 118 GLU A C 1
ATOM 926 O O . GLU A 1 118 ? 12.940 17.384 -5.069 1.00 92.69 118 GLU A O 1
ATOM 931 N N . LEU A 1 119 ? 14.484 15.787 -4.786 1.00 92.44 119 LEU A N 1
ATOM 932 C CA . LEU A 1 119 ? 14.149 15.588 -3.376 1.00 92.44 119 LEU A CA 1
ATOM 933 C C . LEU A 1 119 ? 14.424 16.846 -2.534 1.00 92.44 119 LEU A C 1
ATOM 935 O O . LEU A 1 119 ? 13.616 17.198 -1.674 1.00 92.44 119 LEU A O 1
ATOM 939 N N . GLU A 1 120 ? 15.541 17.532 -2.769 1.00 92.12 120 GLU A N 1
ATOM 940 C CA . GLU A 1 120 ? 15.867 18.772 -2.065 1.00 92.12 120 GLU A CA 1
ATOM 941 C C . GLU A 1 120 ? 14.879 19.901 -2.409 1.00 92.12 120 GLU A C 1
ATOM 943 O O . GLU A 1 120 ? 14.399 20.595 -1.508 1.00 92.12 120 GLU A O 1
ATOM 948 N N . ALA A 1 121 ? 14.508 20.050 -3.685 1.00 94.25 121 ALA A N 1
ATOM 949 C CA . ALA A 1 121 ? 13.480 20.991 -4.127 1.00 94.25 121 ALA A CA 1
ATOM 950 C C . ALA A 1 121 ? 12.103 20.671 -3.515 1.00 94.25 121 ALA A C 1
ATOM 952 O O . ALA A 1 121 ? 11.423 21.574 -3.018 1.00 94.25 121 ALA A O 1
ATOM 953 N N . HIS A 1 122 ? 11.719 19.391 -3.463 1.00 93.69 122 HIS A N 1
ATOM 954 C CA . HIS A 1 122 ? 10.511 18.919 -2.777 1.00 93.69 122 HIS A CA 1
ATOM 955 C C . HIS A 1 122 ? 10.522 19.297 -1.291 1.00 93.69 122 HIS A C 1
ATOM 957 O O . HIS A 1 122 ? 9.554 19.875 -0.802 1.00 93.69 122 HIS A O 1
ATOM 963 N N . ILE A 1 123 ? 11.621 19.047 -0.568 1.00 93.12 123 ILE A N 1
ATOM 964 C CA . ILE A 1 123 ? 11.722 19.407 0.857 1.00 93.12 123 ILE A CA 1
ATOM 965 C C . ILE A 1 123 ? 11.577 20.924 1.036 1.00 93.12 123 ILE A C 1
ATOM 967 O O . ILE A 1 123 ? 10.784 21.360 1.865 1.00 93.12 123 ILE A O 1
ATOM 971 N N . ARG A 1 124 ? 12.269 21.739 0.228 1.00 92.44 124 ARG A N 1
ATOM 972 C CA . ARG A 1 124 ? 12.191 23.210 0.314 1.00 92.44 124 ARG A CA 1
ATOM 973 C C . ARG A 1 124 ? 10.789 23.767 0.020 1.00 92.44 124 ARG A C 1
ATOM 975 O O . ARG A 1 124 ? 10.422 24.781 0.606 1.00 92.44 124 ARG A O 1
ATOM 982 N N . THR A 1 125 ? 10.022 23.135 -0.873 1.00 93.69 125 THR A N 1
ATOM 983 C CA . THR A 1 125 ? 8.707 23.628 -1.336 1.00 93.69 125 THR A CA 1
ATOM 984 C C . THR A 1 125 ? 7.520 23.068 -0.550 1.00 93.69 125 THR A C 1
ATOM 986 O O . THR A 1 125 ? 6.604 23.819 -0.225 1.00 93.69 125 THR A O 1
ATOM 989 N N . GLN A 1 126 ? 7.526 21.774 -0.219 1.00 92.31 126 GLN A N 1
ATOM 990 C CA . GLN A 1 126 ? 6.429 21.084 0.482 1.00 92.31 126 GLN A CA 1
ATOM 991 C C . GLN A 1 126 ? 6.643 21.010 1.998 1.00 92.31 126 GLN A C 1
ATOM 993 O O . GLN A 1 126 ? 5.685 20.871 2.764 1.00 92.31 126 GLN A O 1
ATOM 998 N N . HIS A 1 127 ? 7.894 21.113 2.450 1.00 90.94 127 HIS A N 1
ATOM 999 C CA . HIS A 1 127 ? 8.267 21.129 3.864 1.00 90.94 127 HIS A CA 1
ATOM 1000 C C . HIS A 1 127 ? 9.158 22.337 4.207 1.00 90.94 127 HIS A C 1
ATOM 1002 O O . HIS A 1 127 ? 10.206 22.157 4.836 1.00 90.94 127 HIS A O 1
ATOM 1008 N N . PRO A 1 128 ? 8.773 23.576 3.822 1.00 83.81 128 PRO A N 1
ATOM 1009 C CA . PRO A 1 128 ? 9.509 24.760 4.240 1.00 83.81 128 PRO A CA 1
ATOM 1010 C C . PRO A 1 128 ? 9.553 24.776 5.769 1.00 83.81 128 PRO A C 1
ATOM 1012 O O . PRO A 1 128 ? 8.519 24.626 6.425 1.00 83.81 128 PRO A O 1
ATOM 1015 N N . ASN A 1 129 ? 10.757 24.918 6.330 1.00 73.88 129 ASN A N 1
ATOM 1016 C CA . ASN A 1 129 ? 10.970 24.908 7.773 1.00 73.88 129 ASN A CA 1
ATOM 1017 C C . ASN A 1 129 ? 10.103 25.985 8.439 1.00 73.88 129 ASN A C 1
ATOM 1019 O O . ASN A 1 129 ? 10.463 27.163 8.435 1.00 73.88 129 ASN A O 1
ATOM 1023 N N . LYS A 1 130 ? 8.995 25.564 9.057 1.00 58.41 130 LYS A N 1
ATOM 1024 C CA . LYS A 1 130 ? 8.286 26.351 10.066 1.00 58.41 130 LYS A CA 1
ATOM 1025 C C . LYS A 1 130 ? 9.162 26.373 11.317 1.00 58.41 130 LYS A C 1
ATOM 1027 O O . LYS A 1 130 ? 9.041 25.497 12.171 1.00 58.41 130 LYS A O 1
ATOM 1032 N N . LYS A 1 131 ? 10.108 27.313 11.330 1.00 49.72 131 LYS A N 1
ATOM 1033 C CA . LYS A 1 131 ? 10.729 27.807 12.560 1.00 49.72 131 LYS A CA 1
ATOM 1034 C C . LYS A 1 131 ? 9.697 28.583 13.374 1.00 49.72 131 LYS A C 1
ATOM 1036 O O . LYS A 1 131 ? 8.809 29.186 12.731 1.00 49.72 131 LYS A O 1
#

Organism: Anoplophora glabripennis (NCBI:txid217634)

Foldseek 3Di:
DDDDDDDDDDPPDDDDPDPPPDDDDDPPPPPDDDDPVNVVVVVPDDPVNPDDPPPDDDPVRDDCVVDPDRPQWDQDPQQRDTDGPVVVVVCVVVRPGPNDDFPDADPVDGDTHVDPVVVVVCCCPVVPDPD

Radius of gyration: 30.81 Å; chains: 1; bounding box: 85×78×65 Å

pLDDT: mean 76.71, std 14.5, range [43.31, 94.25]

Secondary structure (DSSP, 8-state):
-------------PPP-----PPPP-------PPPHHHHHHHHT--TTTS--------TTTS-GGG-SS-TTEEEPTTT--EEEHHHHHHHHHH---------EE-SSSS-EES-HHHHHHHHHHHS----

Sequence (131 aa):
PEPTSDPLANNAATPEKTKTTTPAPKFIVLSKKVSEERMKRFLSMTPEDVAPKNKKKYKCEMALSEFKKPVDTIRCVQCGVLYERGIYRAHAKVCKGNKVRAKFGCTICSFTDYSFKELEAHIRTQHPNKK